Protein AF-A0A937NGJ6-F1 (afdb_monomer_lite)

Structure (mmCIF, N/CA/C/O backbone):
data_AF-A0A937NGJ6-F1
#
_entry.id   AF-A0A937NGJ6-F1
#
loop_
_atom_site.group_PDB
_atom_site.id
_atom_site.type_symbol
_atom_site.label_atom_id
_atom_site.label_alt_id
_atom_site.label_comp_id
_atom_site.label_asym_id
_atom_site.label_entity_id
_atom_site.label_seq_id
_atom_site.pdbx_PDB_ins_code
_atom_site.Cartn_x
_atom_site.Cartn_y
_atom_site.Cartn_z
_atom_site.occupancy
_atom_site.B_iso_or_equiv
_atom_site.auth_seq_id
_atom_site.auth_comp_id
_atom_site.auth_asym_id
_atom_site.auth_atom_id
_atom_site.pdbx_PDB_model_num
ATOM 1 N N . MET A 1 1 ? 12.104 7.980 -0.026 1.00 34.53 1 MET A N 1
ATOM 2 C CA . MET A 1 1 ? 10.912 7.617 0.769 1.00 34.53 1 MET A CA 1
ATOM 3 C C . MET A 1 1 ? 9.706 8.308 0.142 1.00 34.53 1 MET A C 1
ATOM 5 O O . MET A 1 1 ? 9.558 9.514 0.306 1.00 34.53 1 MET A O 1
ATOM 9 N N . ARG A 1 2 ? 8.930 7.615 -0.699 1.00 40.38 2 ARG A N 1
ATOM 10 C CA . ARG A 1 2 ? 7.716 8.204 -1.285 1.00 40.38 2 ARG A CA 1
ATOM 11 C C . ARG A 1 2 ? 6.615 8.106 -0.234 1.00 40.38 2 ARG A C 1
ATOM 13 O O . ARG A 1 2 ? 6.282 7.011 0.197 1.00 40.38 2 ARG A O 1
ATOM 20 N N . LYS A 1 3 ? 6.105 9.249 0.228 1.00 37.72 3 LYS A N 1
ATOM 21 C CA . LYS A 1 3 ? 4.856 9.279 0.991 1.00 37.72 3 LYS A CA 1
ATOM 22 C C . LYS A 1 3 ? 3.744 8.933 0.006 1.00 37.72 3 LYS A C 1
ATOM 24 O O . LYS A 1 3 ? 3.666 9.579 -1.038 1.00 37.72 3 LYS A O 1
ATOM 29 N N . ALA A 1 4 ? 2.938 7.924 0.321 1.00 42.56 4 ALA A N 1
ATOM 30 C CA . ALA A 1 4 ? 1.716 7.612 -0.408 1.00 42.56 4 ALA A CA 1
ATOM 31 C C . ALA A 1 4 ? 0.729 8.776 -0.221 1.00 42.56 4 ALA A C 1
ATOM 33 O O . ALA A 1 4 ? -0.132 8.775 0.655 1.00 42.56 4 ALA A O 1
ATOM 34 N N . THR A 1 5 ? 0.919 9.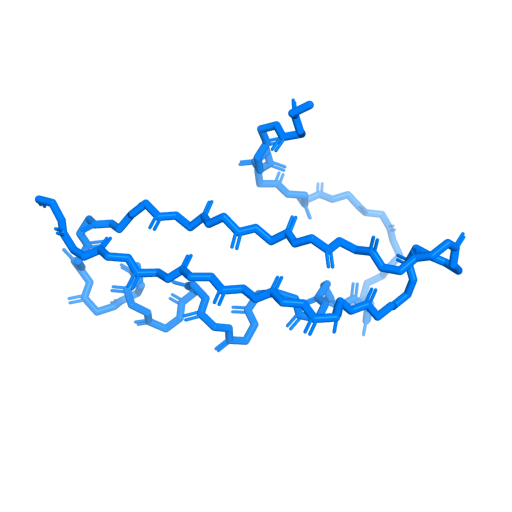844 -0.989 1.00 42.53 5 THR A N 1
ATOM 35 C CA . THR A 1 5 ? -0.120 10.838 -1.209 1.00 42.53 5 THR A CA 1
ATOM 36 C C . THR A 1 5 ? -1.117 10.149 -2.113 1.00 42.53 5 THR A C 1
ATOM 38 O O . THR A 1 5 ? -0.766 9.877 -3.255 1.00 42.53 5 THR A O 1
ATOM 41 N N . LEU A 1 6 ? -2.296 9.832 -1.571 1.00 42.22 6 LEU A N 1
ATOM 42 C CA . LEU A 1 6 ? -3.506 9.414 -2.282 1.00 42.22 6 LEU A CA 1
ATOM 43 C C . LEU A 1 6 ? -3.450 9.874 -3.751 1.00 42.22 6 LEU A C 1
ATOM 45 O O . LEU A 1 6 ? -3.711 11.041 -4.059 1.00 42.22 6 LEU A O 1
ATOM 49 N N . CYS A 1 7 ? -3.015 8.982 -4.642 1.00 44.75 7 CYS A N 1
ATOM 50 C CA . CYS A 1 7 ? -2.871 9.270 -6.063 1.00 44.75 7 CYS A CA 1
ATOM 51 C C . CYS A 1 7 ? -4.262 9.241 -6.693 1.00 44.75 7 CYS A C 1
ATOM 53 O O . CYS A 1 7 ? -4.617 8.332 -7.428 1.00 44.75 7 CYS A O 1
ATOM 55 N N . PHE A 1 8 ? -5.070 10.257 -6.414 1.00 44.44 8 PHE A N 1
ATOM 56 C CA . PHE A 1 8 ? -6.210 10.583 -7.257 1.00 44.44 8 PHE A CA 1
ATOM 57 C C . PHE A 1 8 ? -5.724 11.424 -8.432 1.00 44.44 8 PHE A C 1
ATOM 59 O O . PHE A 1 8 ? -6.029 12.610 -8.494 1.00 44.44 8 PHE A O 1
ATOM 66 N N . LEU A 1 9 ? -4.940 10.871 -9.358 1.00 43.41 9 LEU A N 1
ATOM 67 C CA . LEU A 1 9 ? -4.650 11.592 -10.595 1.00 43.41 9 LEU A CA 1
ATOM 68 C C . LEU A 1 9 ? -4.538 10.654 -11.792 1.00 43.41 9 LEU A C 1
ATOM 70 O O . LEU A 1 9 ? -3.575 9.911 -11.902 1.00 43.41 9 LEU A O 1
ATOM 74 N N . ARG A 1 10 ? -5.471 10.890 -12.726 1.00 41.88 10 ARG A N 1
ATOM 75 C CA . ARG A 1 10 ? -5.202 11.044 -14.162 1.00 41.88 10 ARG A CA 1
ATOM 76 C C . ARG A 1 10 ? -4.800 9.734 -14.860 1.00 41.88 10 ARG A C 1
ATOM 78 O O . ARG A 1 10 ? -3.689 9.260 -14.703 1.00 41.88 10 ARG A O 1
ATOM 85 N N . ASP A 1 11 ? -5.741 9.230 -15.662 1.00 44.03 11 ASP A N 1
ATOM 86 C CA . ASP A 1 11 ? -5.734 7.983 -16.453 1.00 44.03 11 ASP A CA 1
ATOM 87 C C . ASP A 1 11 ? -6.351 6.775 -15.709 1.00 44.03 11 ASP A C 1
ATOM 89 O O . ASP A 1 11 ? -5.711 6.028 -14.977 1.00 44.03 11 ASP A O 1
ATOM 93 N N . GLY A 1 12 ? -7.671 6.640 -15.870 1.00 46.53 12 GLY A N 1
ATOM 94 C CA . GLY A 1 12 ? -8.623 6.030 -14.933 1.00 46.53 12 GLY A CA 1
ATOM 95 C C . GLY A 1 12 ? -8.639 4.516 -14.696 1.00 46.53 12 GLY A C 1
ATOM 96 O O . GLY A 1 12 ? -9.636 4.075 -14.145 1.00 46.53 12 GLY A O 1
ATOM 97 N N . ASP A 1 13 ? -7.611 3.728 -15.032 1.00 53.66 13 ASP A N 1
ATOM 98 C CA . ASP A 1 13 ? -7.712 2.252 -14.921 1.00 53.66 13 ASP A CA 1
ATOM 99 C C . ASP A 1 13 ? -6.509 1.528 -14.291 1.00 53.66 13 ASP A C 1
ATOM 101 O O . ASP A 1 13 ? -6.518 0.300 -14.189 1.00 53.66 13 ASP A O 1
ATOM 105 N N . LYS A 1 14 ? -5.455 2.231 -13.858 1.00 59.41 14 LYS A N 1
ATOM 106 C CA . LYS A 1 14 ? -4.252 1.572 -13.315 1.00 59.41 14 LYS A CA 1
ATOM 107 C C . LYS A 1 14 ? -3.998 1.983 -11.870 1.00 59.41 14 LYS A C 1
ATOM 109 O O . LYS A 1 14 ? -3.324 2.971 -11.599 1.00 59.41 14 LYS A O 1
ATOM 114 N N . MET A 1 15 ? -4.566 1.203 -10.951 1.00 68.50 15 MET A N 1
ATOM 115 C CA . MET A 1 15 ? -4.198 1.240 -9.533 1.00 68.50 15 MET A CA 1
ATOM 116 C C . MET A 1 15 ? -2.743 0.799 -9.368 1.00 68.50 15 MET A C 1
ATOM 118 O O . MET A 1 15 ? -2.253 -0.032 -10.140 1.00 68.50 15 MET A O 1
ATOM 122 N N . TRP A 1 16 ? -2.051 1.355 -8.377 1.00 76.19 16 TRP A N 1
ATOM 123 C CA . TRP A 1 16 ? -0.691 0.922 -8.089 1.00 76.19 16 TRP A CA 1
ATOM 124 C C . TRP A 1 16 ? -0.722 -0.475 -7.465 1.00 76.19 16 TRP A C 1
ATOM 126 O O . TRP A 1 16 ? -1.657 -0.834 -6.748 1.00 76.19 16 TRP A O 1
ATOM 136 N N . GLN A 1 17 ? 0.296 -1.292 -7.742 1.00 77.50 17 GLN A N 1
ATOM 137 C CA . GLN A 1 17 ? 0.317 -2.685 -7.288 1.00 77.50 17 GLN A CA 1
ATOM 138 C C . GLN A 1 17 ? 0.295 -2.798 -5.750 1.00 77.50 17 GLN A C 1
ATOM 140 O O . GLN A 1 17 ? -0.208 -3.784 -5.212 1.00 77.50 17 GLN A O 1
ATOM 145 N N . ASP A 1 18 ? 0.792 -1.784 -5.034 1.00 81.12 18 ASP A N 1
ATOM 146 C CA . ASP A 1 18 ? 0.758 -1.724 -3.573 1.00 81.12 18 ASP A CA 1
ATOM 147 C C . ASP A 1 18 ? -0.640 -1.453 -2.993 1.00 81.12 18 ASP A C 1
ATOM 149 O O . ASP A 1 18 ? -0.913 -1.891 -1.869 1.00 81.12 18 ASP A O 1
ATOM 153 N N . ASP A 1 19 ? -1.551 -0.832 -3.756 1.00 84.00 19 ASP A N 1
ATOM 154 C CA . ASP A 1 19 ? -2.913 -0.505 -3.306 1.00 84.00 19 ASP A CA 1
ATOM 155 C C . ASP A 1 19 ? -3.671 -1.759 -2.854 1.00 84.00 19 ASP A C 1
ATOM 157 O O . ASP A 1 19 ? -4.401 -1.728 -1.865 1.00 84.00 19 ASP A O 1
ATOM 161 N N . ILE A 1 20 ? -3.440 -2.899 -3.514 1.00 86.94 20 ILE A N 1
ATOM 162 C CA . ILE A 1 20 ? -4.058 -4.193 -3.176 1.00 86.94 20 ILE A CA 1
ATOM 163 C C . ILE A 1 20 ? -3.725 -4.623 -1.736 1.00 86.94 20 ILE A C 1
ATOM 165 O O . ILE A 1 20 ? -4.497 -5.351 -1.111 1.00 86.94 20 ILE A O 1
ATOM 169 N N . HIS A 1 21 ? -2.598 -4.165 -1.187 1.00 88.25 21 HIS A N 1
ATOM 170 C CA . HIS A 1 21 ? -2.117 -4.591 0.121 1.00 88.25 21 HIS A CA 1
ATOM 171 C C . HIS A 1 21 ? -2.543 -3.654 1.255 1.00 88.25 21 HIS A C 1
ATOM 173 O O . HIS A 1 21 ? -2.983 -4.133 2.302 1.00 88.25 21 HIS A O 1
ATOM 179 N N . TRP A 1 22 ? -2.428 -2.333 1.080 1.00 88.38 22 TRP A N 1
ATOM 180 C CA . TRP A 1 22 ? -2.739 -1.381 2.155 1.00 88.38 22 TRP A CA 1
ATOM 181 C C . TRP A 1 22 ? -4.199 -0.907 2.140 1.00 88.38 22 TRP A C 1
ATOM 183 O O . TRP A 1 22 ? -4.771 -0.674 3.209 1.00 88.38 22 TRP A O 1
ATOM 193 N N . LEU A 1 23 ? -4.836 -0.809 0.966 1.00 88.75 23 LEU A N 1
ATOM 194 C CA . LEU A 1 23 ? -6.180 -0.240 0.838 1.00 88.75 23 LEU A CA 1
ATOM 195 C C . LEU A 1 23 ? -7.252 -1.062 1.573 1.00 88.75 23 LEU A C 1
ATOM 197 O O . LEU A 1 23 ? -8.037 -0.452 2.302 1.00 88.75 23 LEU A O 1
ATOM 201 N N . PRO A 1 24 ? -7.289 -2.411 1.499 1.00 90.38 24 PRO A N 1
ATOM 202 C CA . PRO A 1 24 ? -8.288 -3.189 2.235 1.00 90.38 24 PRO A CA 1
ATOM 203 C C . PRO A 1 24 ? -8.194 -3.006 3.754 1.00 90.38 24 PRO A C 1
ATOM 205 O O . PRO A 1 24 ? -9.213 -2.997 4.440 1.00 90.38 24 PRO A O 1
ATOM 208 N N . LEU A 1 25 ? -6.981 -2.827 4.286 1.00 89.69 25 LEU A N 1
ATOM 209 C CA . LEU A 1 25 ? -6.753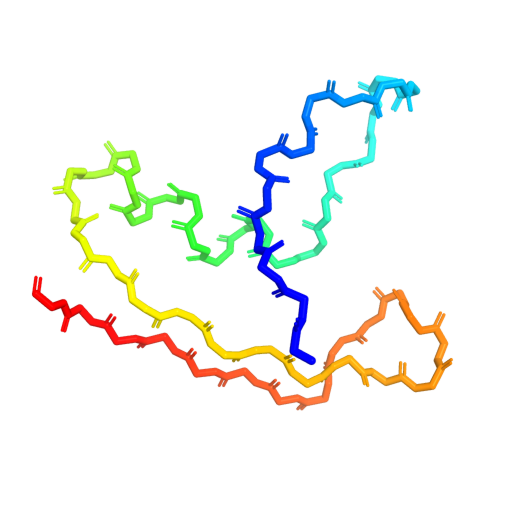 -2.640 5.720 1.00 89.69 25 LEU A CA 1
ATOM 210 C C . LEU A 1 25 ? -7.279 -1.278 6.181 1.00 89.69 25 LEU A C 1
ATOM 212 O O . LEU A 1 25 ? -7.975 -1.196 7.193 1.00 89.69 25 LEU A O 1
ATOM 216 N N . VAL A 1 26 ? -7.016 -0.228 5.400 1.00 89.69 26 VAL A N 1
ATOM 217 C CA . VAL A 1 26 ? -7.539 1.119 5.667 1.00 89.69 26 VAL A CA 1
ATOM 218 C C . VAL A 1 26 ? -9.063 1.155 5.542 1.00 89.69 26 VAL A C 1
ATOM 220 O O . VAL A 1 26 ? -9.730 1.725 6.404 1.00 89.69 26 VAL A O 1
ATOM 223 N N . LEU A 1 27 ? -9.634 0.504 4.523 1.00 91.25 27 LEU A N 1
ATOM 224 C CA . LEU A 1 27 ? -11.089 0.393 4.358 1.00 91.25 27 LEU A CA 1
ATOM 225 C C . LEU A 1 27 ? -11.751 -0.408 5.489 1.00 91.25 27 LEU A C 1
ATOM 227 O O . LEU A 1 27 ? -12.899 -0.140 5.835 1.00 91.25 27 LEU A O 1
ATOM 231 N N . ALA A 1 28 ? -11.021 -1.334 6.116 1.00 93.56 28 ALA A N 1
ATOM 232 C CA . ALA A 1 28 ? -11.446 -2.024 7.333 1.00 93.56 28 ALA A CA 1
ATOM 233 C C . ALA A 1 28 ? -11.315 -1.165 8.611 1.00 93.56 28 ALA A C 1
ATOM 235 O O . ALA A 1 28 ? -11.557 -1.662 9.710 1.00 93.56 28 ALA A O 1
ATOM 236 N N . GLY A 1 29 ? -10.926 0.110 8.493 1.00 94.12 29 GLY A N 1
ATOM 237 C CA . GLY A 1 29 ? -10.772 1.043 9.612 1.00 94.12 29 GLY A CA 1
ATOM 238 C C . GLY A 1 29 ? -9.450 0.912 10.372 1.00 94.12 29 GLY A C 1
ATOM 239 O O . GLY A 1 29 ? -9.290 1.540 11.419 1.00 94.12 29 GLY A O 1
ATOM 240 N N . LYS A 1 30 ? -8.499 0.116 9.870 1.00 93.12 30 LYS A N 1
ATOM 241 C CA . LYS A 1 30 ? -7.194 -0.077 10.510 1.00 93.12 30 LYS A CA 1
ATOM 242 C C . LYS A 1 30 ? -6.253 1.069 10.169 1.00 93.12 30 LYS A C 1
ATOM 244 O O . LYS A 1 30 ? -6.234 1.567 9.042 1.00 93.12 30 LYS A O 1
ATOM 249 N N . ARG A 1 31 ? -5.416 1.449 11.131 1.00 91.62 31 ARG A N 1
ATOM 250 C CA . ARG A 1 31 ? -4.256 2.304 10.874 1.00 91.62 31 ARG A CA 1
ATOM 251 C C . ARG A 1 31 ? -3.065 1.407 10.609 1.00 91.62 31 ARG A C 1
ATOM 253 O O . ARG A 1 31 ? -2.748 0.542 11.416 1.00 91.62 31 ARG A O 1
ATOM 260 N N . VAL A 1 32 ? -2.438 1.593 9.458 1.00 91.50 32 VAL A N 1
ATOM 261 C CA . VAL A 1 32 ? -1.312 0.768 9.030 1.00 91.50 32 VAL A CA 1
ATOM 262 C C . VAL A 1 32 ? -0.155 1.637 8.579 1.00 91.50 32 VAL A C 1
ATOM 264 O O . VAL A 1 32 ? -0.344 2.729 8.045 1.00 91.50 32 VAL A O 1
ATOM 267 N N . GLU A 1 33 ? 1.048 1.125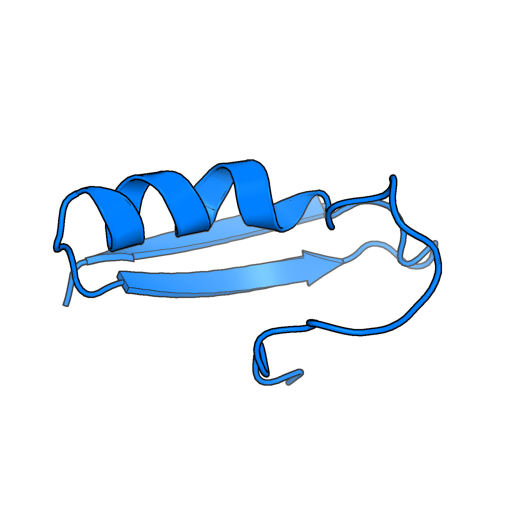 8.779 1.00 89.88 33 GLU A N 1
ATOM 268 C CA . GLU A 1 33 ? 2.278 1.642 8.207 1.00 89.88 33 GLU A CA 1
ATOM 269 C C . GLU A 1 33 ? 2.815 0.607 7.215 1.00 89.88 33 GLU A C 1
ATOM 271 O O . GLU A 1 33 ? 3.016 -0.556 7.574 1.00 89.88 33 GLU A O 1
ATOM 276 N N . GLY A 1 34 ? 3.002 1.025 5.961 1.00 88.88 34 GLY A N 1
ATOM 277 C CA . GLY A 1 34 ? 3.494 0.184 4.872 1.00 88.88 34 GLY A CA 1
ATOM 278 C C . GLY A 1 34 ? 4.851 0.655 4.355 1.00 88.88 34 GLY A C 1
ATOM 279 O O . GLY A 1 34 ? 5.054 1.843 4.107 1.00 88.88 34 GLY A O 1
ATOM 280 N N . GLU A 1 35 ? 5.766 -0.287 4.161 1.00 89.00 35 GLU A N 1
ATOM 281 C CA . GLU A 1 35 ? 7.066 -0.092 3.530 1.00 89.00 35 GLU A CA 1
ATOM 282 C C . GLU A 1 35 ? 7.145 -0.974 2.281 1.00 89.00 35 GLU A C 1
ATOM 284 O O . GLU A 1 35 ? 7.021 -2.193 2.374 1.00 89.00 35 GLU A O 1
ATOM 289 N N . PHE A 1 36 ? 7.363 -0.364 1.116 1.00 87.19 36 PHE A N 1
ATOM 290 C CA . PHE A 1 36 ? 7.428 -1.054 -0.173 1.00 87.19 36 PHE A CA 1
ATOM 291 C C . PHE A 1 36 ? 8.751 -0.722 -0.871 1.00 87.19 36 PHE A C 1
ATOM 293 O O . PHE A 1 36 ? 9.090 0.450 -1.061 1.00 87.19 36 PHE A O 1
ATOM 300 N N . HIS A 1 37 ? 9.500 -1.759 -1.244 1.00 85.62 37 HIS A N 1
ATOM 301 C CA . HIS A 1 37 ? 10.766 -1.680 -1.973 1.00 85.62 37 HIS A CA 1
ATOM 302 C C . HIS A 1 37 ? 10.507 -2.042 -3.432 1.00 85.62 37 HIS A C 1
ATOM 304 O O . HIS A 1 37 ? 10.424 -3.220 -3.781 1.00 85.62 37 HIS A O 1
ATOM 310 N N . PHE A 1 38 ? 10.325 -1.018 -4.263 1.00 81.94 38 PHE A N 1
ATOM 311 C CA . PHE A 1 38 ? 10.105 -1.180 -5.698 1.00 81.94 38 PHE A CA 1
ATOM 312 C C . PHE A 1 38 ? 11.390 -1.630 -6.402 1.00 81.94 38 PHE A C 1
ATOM 314 O O . PHE A 1 38 ? 12.471 -1.143 -6.075 1.00 81.94 38 PHE A O 1
ATOM 321 N N . ALA A 1 39 ? 11.249 -2.540 -7.363 1.00 80.50 39 ALA A N 1
ATOM 32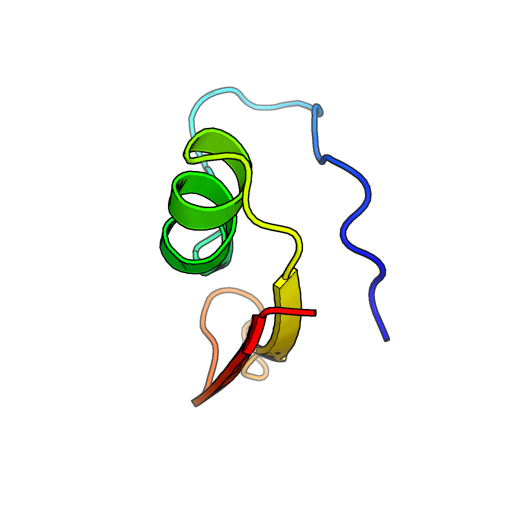2 C CA . ALA A 1 39 ? 12.313 -2.940 -8.272 1.00 80.50 39 ALA A CA 1
ATOM 323 C C . ALA A 1 39 ? 12.681 -1.778 -9.210 1.00 80.50 39 ALA A C 1
ATOM 325 O O . ALA A 1 39 ? 11.910 -0.828 -9.377 1.00 80.50 39 ALA A O 1
ATOM 326 N N . ASP A 1 40 ? 13.827 -1.882 -9.884 1.00 81.38 40 ASP A N 1
ATOM 327 C CA . ASP A 1 40 ? 14.348 -0.838 -10.783 1.00 81.38 40 ASP A CA 1
ATOM 328 C C . ASP A 1 40 ? 13.375 -0.447 -11.909 1.00 81.38 40 ASP A C 1
ATOM 330 O O . ASP A 1 40 ? 13.424 0.672 -12.421 1.00 81.38 40 ASP A O 1
ATOM 334 N N . ASN A 1 41 ? 12.456 -1.347 -12.280 1.00 76.69 41 ASN A N 1
ATOM 335 C CA . ASN A 1 41 ? 11.420 -1.081 -13.278 1.00 76.69 41 ASN A CA 1
ATOM 336 C C . ASN A 1 41 ? 10.300 -0.149 -12.780 1.00 76.69 41 ASN A C 1
ATOM 338 O O . ASN A 1 41 ? 9.533 0.352 -13.595 1.00 76.69 41 ASN A O 1
ATOM 342 N N . GLY A 1 42 ? 10.179 0.078 -11.469 1.00 70.75 42 GLY A N 1
ATOM 343 C CA . GLY A 1 42 ? 9.131 0.902 -10.861 1.00 70.75 42 GLY A CA 1
ATOM 344 C C . GLY A 1 42 ? 7.706 0.353 -11.001 1.00 70.75 42 GLY A C 1
ATOM 345 O O . GLY A 1 42 ? 6.772 1.003 -10.538 1.00 70.75 42 GLY A O 1
ATOM 346 N N . GLU A 1 43 ? 7.537 -0.820 -11.614 1.00 71.06 43 GLU A N 1
ATOM 347 C CA . GLU A 1 43 ? 6.243 -1.469 -11.861 1.00 71.06 43 GLU A CA 1
ATOM 348 C C . GLU A 1 43 ? 5.972 -2.620 -10.889 1.00 71.06 43 GLU A C 1
ATOM 350 O O . GLU A 1 43 ? 4.822 -2.997 -10.694 1.00 71.06 43 GLU A O 1
ATOM 355 N N . SER A 1 44 ? 7.021 -3.160 -10.265 1.00 73.56 44 SER A N 1
ATOM 356 C CA . SER A 1 44 ? 6.948 -4.265 -9.305 1.00 73.56 44 SER A CA 1
ATOM 357 C C . SER A 1 44 ? 7.729 -3.942 -8.035 1.00 73.56 44 SER A C 1
ATOM 359 O O . SER A 1 44 ? 8.595 -3.069 -8.049 1.00 73.56 44 SER A O 1
ATOM 361 N N . PHE A 1 45 ? 7.446 -4.636 -6.933 1.00 82.44 45 PHE A N 1
ATOM 362 C CA . PHE A 1 45 ? 8.232 -4.556 -5.701 1.00 82.44 45 PHE A CA 1
ATOM 363 C C . PHE A 1 45 ? 8.844 -5.909 -5.347 1.00 82.44 45 PHE A C 1
ATOM 365 O O . PHE A 1 45 ? 8.227 -6.957 -5.518 1.00 82.44 45 PHE A O 1
ATOM 372 N N . GLU A 1 46 ? 10.073 -5.878 -4.843 1.00 84.44 46 GLU A N 1
ATOM 373 C CA . GLU A 1 46 ? 10.818 -7.077 -4.443 1.00 84.44 46 GLU A CA 1
ATOM 374 C C . GLU A 1 46 ? 10.500 -7.471 -3.003 1.00 84.44 46 GLU A C 1
ATOM 376 O O . GLU A 1 46 ? 10.506 -8.647 -2.636 1.00 84.44 46 GLU A O 1
ATOM 381 N N . LYS A 1 47 ? 10.216 -6.470 -2.166 1.00 84.31 47 LYS A N 1
ATOM 382 C CA . LYS A 1 47 ? 9.938 -6.658 -0.748 1.00 84.31 47 LYS A CA 1
ATOM 383 C C . LYS A 1 47 ? 8.929 -5.633 -0.269 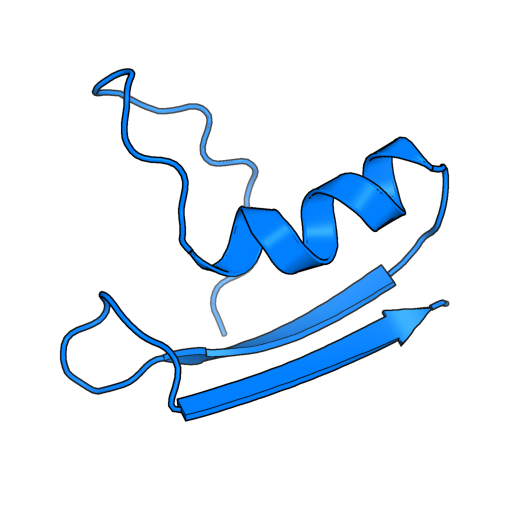1.00 84.31 47 LYS A C 1
ATOM 385 O O . LYS A 1 47 ? 9.007 -4.458 -0.615 1.00 84.31 47 LYS A O 1
ATOM 390 N N . PHE A 1 48 ? 8.018 -6.072 0.586 1.00 88.12 48 PHE A N 1
ATOM 391 C CA . PHE A 1 48 ? 7.128 -5.174 1.300 1.00 88.12 48 PHE A CA 1
ATOM 392 C C . PHE A 1 48 ? 6.922 -5.640 2.740 1.00 88.12 48 PHE A C 1
ATOM 394 O O . PHE A 1 48 ? 7.120 -6.813 3.066 1.00 88.12 48 PHE A O 1
ATOM 401 N N . ASN A 1 49 ? 6.547 -4.705 3.603 1.00 89.88 49 ASN A N 1
ATOM 402 C CA . ASN A 1 49 ? 6.153 -4.957 4.980 1.00 89.88 49 ASN A CA 1
ATOM 403 C C . ASN A 1 4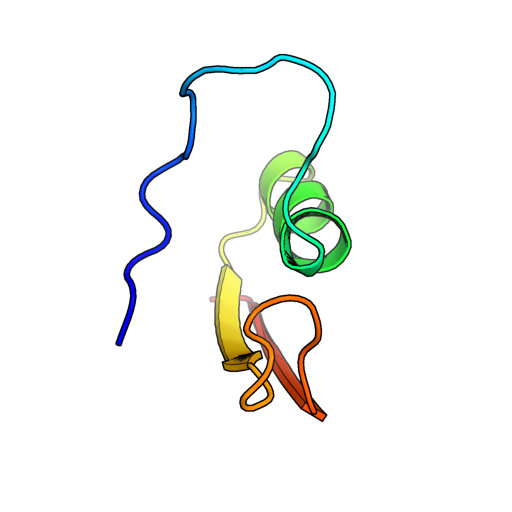9 ? 4.989 -4.033 5.338 1.00 89.88 49 ASN A C 1
ATOM 405 O O . ASN A 1 49 ? 5.023 -2.850 5.011 1.00 89.88 49 ASN A O 1
ATOM 409 N N . ILE A 1 50 ? 3.969 -4.562 6.009 1.00 90.00 50 ILE A N 1
ATOM 410 C CA . ILE A 1 50 ? 2.837 -3.779 6.505 1.00 90.00 50 ILE A CA 1
ATOM 411 C C . ILE A 1 50 ? 2.595 -4.161 7.958 1.00 90.00 50 ILE A C 1
ATOM 413 O O . ILE A 1 50 ? 2.462 -5.343 8.279 1.00 90.00 50 ILE A O 1
ATOM 417 N N . ARG A 1 51 ? 2.499 -3.154 8.826 1.00 90.19 51 ARG A N 1
ATOM 418 C CA . ARG A 1 51 ? 2.167 -3.327 10.243 1.00 90.19 51 ARG A CA 1
ATOM 419 C C . ARG A 1 51 ? 1.016 -2.425 10.661 1.00 90.19 51 ARG A C 1
ATOM 421 O O . ARG A 1 51 ? 0.900 -1.304 10.179 1.00 90.19 51 ARG A O 1
ATOM 428 N N . GLU A 1 52 ? 0.175 -2.924 11.556 1.00 87.69 52 GLU A N 1
ATOM 429 C CA . GLU A 1 52 ? -0.896 -2.153 12.195 1.00 87.69 52 GLU A CA 1
ATOM 430 C C . GLU A 1 52 ? -0.323 -1.311 13.348 1.00 87.69 52 GLU A C 1
ATOM 432 O O . GLU A 1 52 ? 0.619 -1.756 14.013 1.00 87.69 52 GLU A O 1
ATOM 437 N N . ILE A 1 53 ? -0.860 -0.103 13.554 1.00 88.00 53 ILE A N 1
ATOM 438 C CA . ILE A 1 53 ? -0.422 0.860 14.583 1.00 88.00 53 ILE A CA 1
ATOM 439 C C . ILE A 1 53 ? -1.578 1.401 15.424 1.00 88.00 53 ILE A C 1
ATOM 441 O O . ILE A 1 53 ? -2.699 1.555 14.885 1.00 88.00 53 ILE A O 1
#

pLDDT: mean 74.42, std 19.24, range [34.53, 94.12]

Foldseek 3Di:
DDDPPPPPDDDPDDDQPCCVPVVVCVVVVFAKDKDFAADPVNRHTPDMDMDTD

Sequence (53 aa):
MRKATLCFLRDGDKMWQDDIHWLPLVLAGKRVEGEFHFADNGESFEKFNIREI

Radius of gyration: 11.72 Å; chains: 1; bounding box: 26×19×31 Å

Secondary structure (DSSP, 8-state):
---------SSTT---TTHHHHHHHHHTT--EEEEEEE-TTSS-EEEEEEEE-